Protein AF-A0A3D3Z8J6-F1 (afdb_monomer_lite)

Structure (mmCIF, N/CA/C/O backbone):
data_AF-A0A3D3Z8J6-F1
#
_entry.id   AF-A0A3D3Z8J6-F1
#
loop_
_atom_site.group_PDB
_atom_site.id
_atom_site.type_symbol
_atom_site.label_atom_id
_atom_site.label_alt_id
_atom_site.label_comp_id
_atom_site.label_asym_id
_atom_site.label_entity_id
_atom_site.label_seq_id
_atom_site.pdbx_PDB_ins_code
_atom_site.Cartn_x
_atom_site.Cartn_y
_atom_site.Cartn_z
_atom_site.occupancy
_atom_site.B_iso_or_equiv
_atom_site.auth_seq_id
_atom_site.auth_comp_id
_atom_site.auth_asym_id
_atom_site.auth_atom_id
_atom_site.pdbx_PDB_model_num
ATOM 1 N N . LEU A 1 1 ? -36.539 4.705 20.591 1.00 52.38 1 LEU A N 1
ATOM 2 C CA . LEU A 1 1 ? -35.203 4.606 21.220 1.00 52.38 1 LEU A CA 1
ATOM 3 C C . LEU A 1 1 ? -35.311 3.577 22.333 1.00 52.38 1 LEU A C 1
ATOM 5 O O . LEU A 1 1 ? -36.201 3.724 23.161 1.00 52.38 1 LEU A O 1
ATOM 9 N N . GLY A 1 2 ? -34.530 2.500 22.252 1.00 84.44 2 GLY A N 1
ATOM 10 C CA . GLY A 1 2 ? -34.545 1.380 23.200 1.00 84.44 2 GLY A CA 1
ATOM 11 C C . GLY A 1 2 ? -33.261 1.322 24.026 1.00 84.44 2 GLY A C 1
ATOM 12 O O . GLY A 1 2 ? -32.345 2.107 23.785 1.00 84.44 2 GLY A O 1
ATOM 13 N N . SER A 1 3 ? -33.217 0.397 24.983 1.00 86.75 3 SER A N 1
ATOM 14 C CA . SER A 1 3 ? -31.975 0.018 25.661 1.00 86.75 3 SER A CA 1
ATOM 15 C C . SER A 1 3 ? -31.181 -0.903 24.744 1.00 86.75 3 SER A C 1
ATOM 17 O O . SER A 1 3 ? -31.751 -1.851 24.199 1.00 86.75 3 SER A O 1
ATOM 19 N N . TYR A 1 4 ? -29.896 -0.618 24.572 1.00 87.50 4 TYR A N 1
ATOM 20 C CA . TYR A 1 4 ? -28.971 -1.462 23.827 1.00 87.50 4 TYR A CA 1
ATOM 21 C C . TYR A 1 4 ? -27.783 -1.767 24.725 1.00 87.50 4 TYR A C 1
ATOM 23 O O . TYR A 1 4 ? -27.290 -0.872 25.405 1.00 87.50 4 TYR A O 1
ATOM 31 N N . GLU A 1 5 ? -27.345 -3.017 24.694 1.00 93.50 5 GLU A N 1
ATOM 32 C CA . GLU A 1 5 ? -26.159 -3.500 25.394 1.00 93.50 5 GLU A CA 1
ATOM 33 C C . GLU A 1 5 ? -25.270 -4.195 24.363 1.00 93.50 5 GLU A C 1
ATOM 35 O O . GLU A 1 5 ? -25.762 -4.897 23.466 1.00 93.50 5 GLU A O 1
ATOM 40 N N . GLY A 1 6 ? -23.965 -3.946 24.448 1.00 92.88 6 GLY A N 1
ATOM 41 C CA . GLY A 1 6 ? -22.974 -4.606 23.608 1.00 92.88 6 GLY A CA 1
ATOM 42 C C . GLY A 1 6 ? -22.736 -6.046 24.062 1.00 92.88 6 GLY A C 1
ATOM 43 O O . GLY A 1 6 ? -22.911 -6.386 25.227 1.00 92.88 6 GLY A O 1
ATOM 44 N N . ARG A 1 7 ? -22.276 -6.919 23.154 1.00 97.06 7 ARG A N 1
ATOM 45 C CA . ARG A 1 7 ? -21.672 -8.201 23.581 1.00 97.06 7 ARG A CA 1
ATOM 46 C C . ARG A 1 7 ? -20.362 -7.976 24.341 1.00 97.06 7 ARG A C 1
ATOM 48 O O . ARG A 1 7 ? -20.002 -8.782 25.190 1.00 97.06 7 ARG A O 1
ATOM 55 N N . GLU A 1 8 ? -19.675 -6.892 24.002 1.00 96.81 8 GLU A N 1
ATOM 56 C CA . GLU A 1 8 ? -18.474 -6.383 24.646 1.00 96.81 8 GLU A CA 1
ATOM 57 C C . GLU A 1 8 ? -18.599 -4.859 24.718 1.00 96.81 8 GLU A C 1
ATOM 59 O O . GLU A 1 8 ? -19.076 -4.227 23.770 1.00 96.81 8 GLU A O 1
ATOM 64 N N . GLU A 1 9 ? -18.200 -4.281 25.847 1.00 95.69 9 GLU A N 1
ATOM 65 C CA . GLU A 1 9 ? -18.262 -2.844 26.098 1.00 95.69 9 GLU A CA 1
ATOM 66 C C . GLU A 1 9 ? -16.903 -2.363 26.603 1.00 95.69 9 GLU A C 1
ATOM 68 O O . GLU A 1 9 ? -16.295 -2.975 27.482 1.00 95.69 9 GLU A O 1
ATOM 73 N N . VAL A 1 10 ? -16.419 -1.259 26.035 1.00 95.62 10 VAL A N 1
ATOM 74 C CA . VAL A 1 10 ? -15.122 -0.664 26.373 1.00 95.62 10 VAL A CA 1
ATOM 75 C C . VAL A 1 10 ? -15.354 0.745 26.906 1.00 95.62 10 VAL A C 1
ATOM 77 O O . VAL A 1 10 ? -15.988 1.564 26.240 1.00 95.62 10 VAL A O 1
ATOM 80 N N . ASP A 1 11 ? -14.819 1.046 28.093 1.00 95.56 11 ASP A N 1
ATOM 81 C CA . ASP A 1 11 ? -14.939 2.377 28.690 1.00 95.56 11 ASP A CA 1
ATOM 82 C C . ASP A 1 11 ? -14.070 3.410 27.951 1.00 95.56 11 ASP A C 1
ATOM 84 O O . ASP A 1 11 ? -12.827 3.365 27.933 1.00 95.56 11 ASP A O 1
ATOM 88 N N . MET A 1 12 ? -14.766 4.371 27.349 1.00 96.38 12 MET A N 1
ATOM 89 C CA . MET A 1 12 ? -14.200 5.499 26.616 1.00 96.38 12 MET A CA 1
ATOM 90 C C . MET A 1 12 ? -14.370 6.833 27.357 1.00 96.38 12 MET A C 1
ATOM 92 O O . MET A 1 12 ? -14.156 7.893 26.768 1.00 96.38 12 MET A O 1
ATOM 96 N N . THR A 1 13 ? -14.737 6.818 28.641 1.00 97.56 13 THR A N 1
ATOM 97 C CA . THR A 1 13 ? -14.907 8.034 29.449 1.00 97.56 13 THR A CA 1
ATOM 98 C C . THR A 1 13 ? -13.637 8.886 29.424 1.00 97.56 13 THR A C 1
ATOM 100 O O . THR A 1 13 ? -12.545 8.423 29.750 1.00 97.56 13 THR A O 1
ATOM 103 N N . GLY A 1 14 ? -13.774 10.150 29.012 1.00 97.81 14 GLY A N 1
ATOM 104 C CA . GLY A 1 14 ? -12.654 11.092 28.904 1.00 97.81 14 GLY A CA 1
ATOM 105 C C . GLY A 1 14 ? -11.698 10.844 27.729 1.00 97.81 14 GLY A C 1
ATOM 106 O O . GLY A 1 14 ? -10.667 11.508 27.653 1.00 97.81 14 GLY A O 1
ATOM 107 N N . LYS A 1 15 ? -12.019 9.917 26.815 1.00 97.25 15 LYS A N 1
ATOM 108 C CA . LYS A 1 15 ? -11.233 9.618 25.608 1.00 97.25 15 LYS A CA 1
ATOM 109 C C . LYS A 1 15 ? -11.902 10.175 24.352 1.00 97.25 15 LYS A C 1
ATOM 111 O O . LYS A 1 15 ? -13.074 10.543 24.356 1.00 97.25 15 LYS A O 1
ATOM 116 N N . ILE A 1 16 ? -11.141 10.209 23.260 1.00 97.19 16 ILE A N 1
ATOM 117 C CA . ILE A 1 16 ? -11.639 10.546 21.925 1.00 97.19 16 ILE A CA 1
ATOM 118 C C . ILE A 1 16 ? -11.764 9.252 21.129 1.00 97.19 16 ILE A C 1
ATOM 120 O O . ILE A 1 16 ? -10.808 8.486 21.033 1.00 97.19 16 ILE A O 1
ATOM 124 N N . VAL A 1 17 ? -12.941 9.030 20.550 1.00 96.44 17 VAL A N 1
ATOM 125 C CA . VAL A 1 17 ? -13.169 7.952 19.586 1.00 96.44 17 VAL A CA 1
ATOM 126 C C . VAL A 1 17 ? -13.020 8.544 18.191 1.00 96.44 17 VAL A C 1
ATOM 128 O O . VAL A 1 17 ? -13.701 9.510 17.851 1.00 96.44 17 VAL A O 1
ATOM 131 N N . CYS A 1 18 ? -12.121 7.976 17.395 1.00 97.06 18 CYS A N 1
ATOM 132 C CA . CYS A 1 18 ? -11.913 8.350 16.002 1.00 97.06 18 CYS A CA 1
ATOM 133 C C . CYS A 1 18 ? -11.897 7.094 15.118 1.00 97.06 18 CYS A C 1
ATOM 135 O O . CYS A 1 18 ? -11.633 6.000 15.627 1.00 97.06 18 CYS A O 1
ATOM 137 N N . PRO A 1 19 ? -12.210 7.224 13.817 1.00 98.06 19 PRO A N 1
ATOM 138 C CA . PRO A 1 19 ? -11.925 6.170 12.851 1.00 98.06 19 PRO A CA 1
ATOM 139 C C . PRO A 1 19 ? -10.429 5.849 12.825 1.00 98.06 19 PRO A C 1
ATOM 141 O O . PRO A 1 19 ? -9.608 6.714 13.136 1.00 98.06 19 PRO A O 1
ATOM 144 N N . GLY A 1 20 ? -10.085 4.631 12.408 1.00 98.19 20 GLY A N 1
ATOM 145 C CA . GLY A 1 20 ? -8.698 4.294 12.106 1.00 98.19 20 GLY A CA 1
ATOM 146 C C . GLY A 1 20 ? -8.125 5.220 11.031 1.00 98.19 20 GLY A C 1
ATOM 147 O O . GLY A 1 20 ? -8.842 5.676 10.135 1.00 98.19 20 GLY A O 1
ATOM 148 N N . PHE A 1 21 ? -6.841 5.543 11.153 1.00 98.62 21 PHE A N 1
ATOM 149 C CA . PHE A 1 21 ? -6.158 6.425 10.217 1.00 98.62 21 PHE A CA 1
ATOM 150 C C . PHE A 1 21 ? -5.819 5.689 8.922 1.00 98.62 21 PHE A C 1
ATOM 152 O O . PHE A 1 21 ? -5.519 4.491 8.926 1.00 98.62 21 PHE A O 1
ATOM 159 N N . ILE A 1 22 ? -5.859 6.444 7.825 1.00 98.69 22 ILE A N 1
ATOM 160 C CA . ILE A 1 22 ? -5.519 5.980 6.483 1.00 98.69 22 ILE A CA 1
ATOM 161 C C . ILE A 1 22 ? -4.298 6.766 6.021 1.00 98.69 22 ILE A C 1
ATOM 163 O O . ILE A 1 22 ? -4.364 7.995 5.937 1.00 98.69 22 ILE A O 1
ATOM 167 N N . ASP A 1 23 ? -3.210 6.064 5.720 1.00 98.38 23 ASP A N 1
ATOM 168 C CA . ASP A 1 23 ? -2.081 6.647 5.001 1.00 98.38 23 ASP A CA 1
ATOM 169 C C . ASP A 1 23 ? -2.325 6.519 3.494 1.00 98.38 23 ASP A C 1
ATOM 171 O O . ASP A 1 23 ? -2.438 5.414 2.962 1.00 98.38 23 ASP A O 1
ATOM 175 N N . ALA A 1 24 ? -2.486 7.657 2.820 1.00 97.94 24 A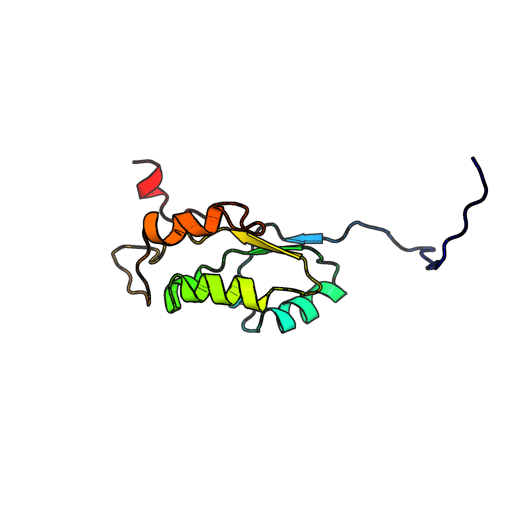LA A N 1
ATOM 176 C CA . ALA A 1 24 ? -2.910 7.697 1.425 1.00 97.94 24 ALA A CA 1
ATOM 177 C C . ALA A 1 24 ? -1.775 7.441 0.424 1.00 97.94 24 ALA A C 1
ATOM 179 O O . ALA A 1 24 ? -2.064 7.208 -0.749 1.00 97.94 24 ALA A O 1
ATOM 180 N N . HIS A 1 25 ? -0.517 7.521 0.860 1.00 98.50 25 HIS A N 1
ATOM 181 C CA . HIS A 1 25 ? 0.638 7.282 0.005 1.00 98.50 25 HIS A CA 1
ATOM 182 C C . HIS A 1 25 ? 1.885 7.013 0.851 1.00 98.50 25 HIS A C 1
ATOM 184 O O . HIS A 1 25 ? 2.356 7.894 1.571 1.00 98.50 25 HIS A O 1
ATOM 190 N N . ILE A 1 26 ? 2.443 5.812 0.722 1.00 98.31 26 ILE A N 1
ATOM 191 C CA . ILE A 1 26 ? 3.662 5.403 1.421 1.00 98.31 26 ILE A CA 1
ATOM 192 C C . ILE A 1 26 ? 4.452 4.373 0.605 1.00 98.31 26 ILE A C 1
ATOM 194 O O . ILE A 1 26 ? 3.900 3.681 -0.248 1.00 98.31 26 ILE A O 1
ATOM 198 N N . HIS A 1 27 ? 5.732 4.220 0.933 1.00 98.56 27 HIS A N 1
ATOM 199 C CA . HIS A 1 27 ? 6.565 3.094 0.513 1.00 98.56 27 HIS A CA 1
ATOM 200 C C . HIS A 1 27 ? 6.908 2.278 1.758 1.00 98.56 27 HIS A C 1
ATOM 202 O O . HIS A 1 27 ? 7.630 2.756 2.642 1.00 98.56 27 HIS A O 1
ATOM 208 N N . LEU A 1 28 ? 6.376 1.059 1.873 1.00 98.19 28 LEU A N 1
ATOM 209 C CA . LEU A 1 28 ? 6.665 0.181 3.014 1.00 98.19 28 LEU A CA 1
ATOM 210 C C . LEU A 1 28 ? 8.172 -0.088 3.133 1.00 98.19 28 LEU A C 1
ATOM 212 O O . LEU A 1 28 ? 8.708 -0.154 4.239 1.00 98.19 28 LEU A O 1
ATOM 216 N N . GLU A 1 29 ? 8.874 -0.178 2.009 1.00 98.44 29 GLU A N 1
ATOM 217 C CA . GLU A 1 29 ? 10.305 -0.462 1.907 1.00 98.44 29 GLU A CA 1
ATOM 218 C C . GLU A 1 29 ? 11.174 0.593 2.605 1.00 98.44 29 GLU A C 1
ATOM 220 O O . GLU A 1 29 ? 12.196 0.252 3.203 1.00 98.44 29 GLU A O 1
ATOM 225 N N . SER A 1 30 ? 10.730 1.856 2.630 1.00 97.94 30 SER A N 1
ATOM 226 C CA . SER A 1 30 ? 11.424 2.953 3.322 1.00 97.94 30 SER A CA 1
ATOM 227 C C . SER A 1 30 ? 11.520 2.747 4.839 1.00 97.94 30 SER A C 1
ATOM 229 O O . SER A 1 30 ? 12.365 3.352 5.500 1.00 97.94 30 SER A O 1
ATOM 231 N N . SER A 1 31 ? 10.688 1.871 5.412 1.00 97.19 31 SER A N 1
ATOM 232 C CA . SER A 1 31 ? 10.759 1.504 6.831 1.00 97.19 31 SER A CA 1
ATOM 233 C C . SER A 1 31 ? 11.910 0.546 7.166 1.00 97.19 31 SER A C 1
ATOM 235 O O . SER A 1 31 ? 12.204 0.342 8.345 1.00 97.19 31 SER A O 1
ATOM 237 N N . LEU A 1 32 ? 12.573 -0.028 6.153 1.00 97.81 32 LEU A N 1
ATOM 238 C CA . LEU A 1 32 ? 13.666 -1.002 6.283 1.00 97.81 32 LEU A CA 1
ATOM 239 C C . LEU A 1 32 ? 13.292 -2.262 7.084 1.00 97.81 32 LEU A C 1
ATOM 241 O O . LEU A 1 32 ? 14.161 -2.950 7.626 1.00 97.81 32 LEU A O 1
ATOM 245 N N . VAL A 1 33 ? 11.999 -2.577 7.162 1.00 98.06 33 VAL A N 1
ATOM 246 C CA . VAL A 1 33 ? 11.471 -3.781 7.808 1.00 98.06 33 VAL A CA 1
ATOM 247 C C . VAL A 1 33 ? 10.487 -4.501 6.884 1.00 98.06 33 VAL A C 1
ATOM 249 O O . VAL A 1 33 ? 10.081 -3.977 5.850 1.00 98.06 33 VAL A O 1
ATOM 252 N N . SER A 1 34 ? 10.112 -5.732 7.235 1.00 98.19 34 SER A N 1
ATOM 253 C CA . SER A 1 34 ? 9.101 -6.477 6.477 1.00 98.19 34 SER A CA 1
ATOM 254 C C . SER A 1 34 ? 7.699 -5.869 6.658 1.00 98.19 34 SER A C 1
ATOM 256 O O . SER A 1 34 ? 7.446 -5.220 7.678 1.00 98.19 34 SER A O 1
ATOM 258 N N . PRO A 1 35 ? 6.742 -6.145 5.748 1.00 98.25 35 PRO A N 1
ATOM 259 C CA . PRO A 1 35 ? 5.359 -5.684 5.898 1.00 98.25 35 PRO A CA 1
ATOM 260 C C . PRO A 1 35 ? 4.709 -6.066 7.237 1.00 98.25 35 PRO A C 1
ATOM 262 O O . PRO A 1 35 ? 3.984 -5.270 7.830 1.00 98.25 35 PRO A O 1
ATOM 265 N N . ALA A 1 36 ? 5.017 -7.255 7.768 1.00 98.31 36 ALA A N 1
ATOM 266 C CA . ALA A 1 36 ? 4.518 -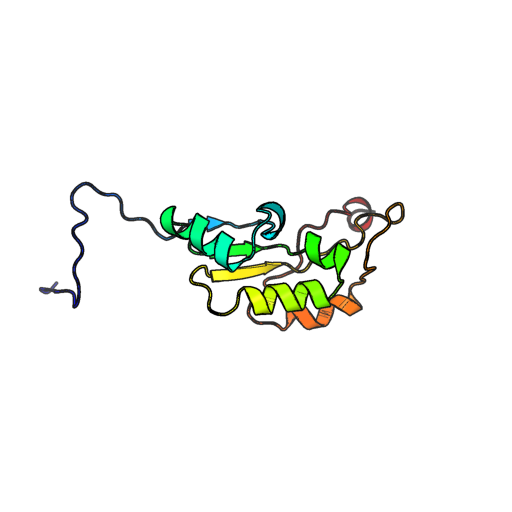7.695 9.070 1.00 98.31 36 ALA A CA 1
ATOM 267 C C . ALA A 1 36 ? 5.061 -6.842 10.233 1.00 98.31 36 ALA A C 1
ATOM 269 O O . ALA A 1 36 ? 4.315 -6.490 11.149 1.00 98.31 36 ALA A O 1
ATOM 270 N N . GLU A 1 37 ? 6.344 -6.474 10.192 1.00 98.56 37 GLU A N 1
ATOM 271 C CA . GLU A 1 37 ? 6.951 -5.605 11.205 1.00 98.56 37 GLU A CA 1
ATOM 272 C C . GLU A 1 37 ? 6.482 -4.154 11.071 1.00 98.56 37 GLU A C 1
ATOM 274 O O . GLU A 1 37 ? 6.242 -3.499 12.087 1.00 98.56 37 GLU A O 1
ATOM 279 N N . PHE A 1 38 ? 6.261 -3.678 9.844 1.00 98.56 38 PHE A N 1
ATOM 280 C CA . PHE A 1 38 ? 5.609 -2.395 9.595 1.00 98.56 38 PHE A CA 1
ATOM 281 C C . PHE A 1 38 ? 4.206 -2.364 10.223 1.00 98.56 38 PHE A C 1
ATOM 283 O O . PHE A 1 38 ? 3.908 -1.478 11.024 1.00 98.56 38 PHE A O 1
ATOM 290 N N . ALA A 1 39 ? 3.371 -3.375 9.956 1.00 98.25 39 ALA A N 1
ATOM 291 C CA . ALA A 1 39 ? 2.028 -3.486 10.530 1.00 98.25 39 ALA A CA 1
ATOM 292 C C . ALA A 1 39 ? 2.055 -3.498 12.068 1.00 98.25 39 ALA A C 1
ATOM 294 O O . ALA A 1 39 ? 1.278 -2.794 12.718 1.00 98.25 39 ALA A O 1
ATOM 295 N N . ARG A 1 40 ? 2.995 -4.246 12.663 1.00 98.19 40 ARG A N 1
ATOM 296 C CA . ARG A 1 40 ? 3.203 -4.282 14.118 1.00 98.19 40 ARG A CA 1
ATOM 297 C C . ARG A 1 40 ? 3.574 -2.912 14.687 1.00 98.19 40 ARG A C 1
ATOM 299 O O . ARG A 1 40 ? 3.175 -2.603 15.809 1.00 98.19 40 ARG A O 1
ATOM 306 N N . ALA A 1 41 ? 4.333 -2.114 13.941 1.00 98.25 41 ALA A N 1
ATOM 307 C CA . ALA A 1 41 ? 4.761 -0.791 14.369 1.00 98.25 41 ALA A CA 1
ATOM 308 C C . ALA A 1 41 ? 3.629 0.244 14.297 1.00 98.25 41 ALA A C 1
ATOM 310 O O . ALA A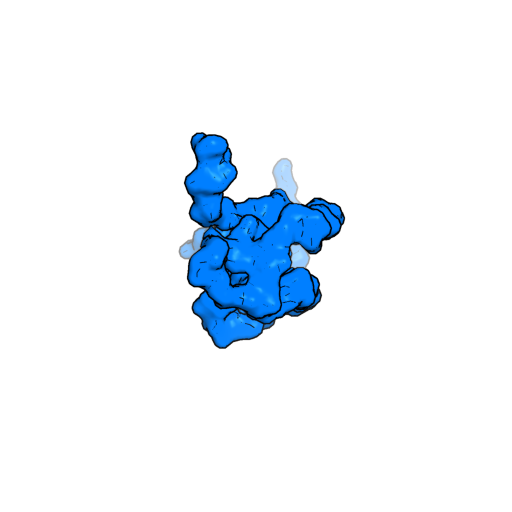 1 41 ? 3.499 1.040 15.221 1.00 98.25 41 ALA A O 1
ATOM 311 N N . VAL A 1 42 ? 2.801 0.238 13.246 1.00 98.19 42 VAL A N 1
ATOM 312 C CA . VAL A 1 42 ? 1.834 1.328 12.997 1.00 98.19 42 VAL A CA 1
ATOM 313 C C . VAL A 1 42 ? 0.470 1.134 13.662 1.00 98.19 42 VAL A C 1
ATOM 315 O O . VAL A 1 42 ? -0.150 2.118 14.067 1.00 98.19 42 VAL A O 1
ATOM 318 N N . ILE A 1 43 ? 0.009 -0.108 13.853 1.00 97.94 43 ILE A N 1
ATOM 319 C CA . ILE A 1 43 ? -1.304 -0.387 14.468 1.00 97.94 43 ILE A CA 1
ATOM 320 C C . ILE A 1 43 ? -1.471 0.225 15.862 1.00 97.94 43 ILE A C 1
ATOM 322 O O . ILE A 1 43 ? -2.523 0.816 16.116 1.00 97.94 43 ILE A O 1
ATOM 326 N N . PRO A 1 44 ? -0.479 0.152 16.774 1.00 97.94 44 PRO A N 1
ATOM 327 C CA . PRO A 1 44 ? -0.586 0.788 18.087 1.00 97.94 44 PRO A CA 1
ATOM 328 C C . PRO A 1 44 ? -0.804 2.307 18.028 1.00 97.94 44 PRO A C 1
ATOM 330 O O . PRO A 1 44 ? -1.242 2.900 19.013 1.00 97.94 44 PRO A O 1
ATOM 333 N N . HIS A 1 45 ? -0.507 2.933 16.887 1.00 97.81 45 HIS A N 1
ATOM 334 C CA . HIS A 1 45 ? -0.673 4.364 16.647 1.00 97.81 45 HIS A CA 1
ATOM 335 C C . HIS A 1 45 ? -1.957 4.714 15.881 1.00 97.81 45 HIS A C 1
ATOM 337 O O . HIS A 1 45 ? -2.203 5.889 15.618 1.00 97.81 45 HIS A O 1
ATOM 343 N N . GLY A 1 46 ? -2.804 3.724 15.579 1.00 97.81 46 GLY A N 1
ATOM 344 C CA . GLY A 1 46 ? -4.139 3.929 15.020 1.00 97.81 46 GLY A CA 1
ATOM 345 C C . GLY A 1 46 ? -4.226 3.882 13.496 1.00 97.81 46 GLY A C 1
ATOM 346 O O . GLY A 1 46 ? -5.331 4.008 12.976 1.00 97.81 46 GLY A O 1
ATOM 347 N N . THR A 1 47 ? -3.121 3.672 12.775 1.00 98.50 47 THR A N 1
ATOM 348 C CA . THR A 1 47 ? -3.159 3.441 11.321 1.00 98.50 47 THR A CA 1
ATOM 349 C C . THR A 1 47 ? -3.727 2.058 11.040 1.00 98.50 47 THR A C 1
ATOM 351 O O . THR A 1 47 ? -3.141 1.047 11.426 1.00 98.50 47 THR A O 1
ATOM 354 N N . THR A 1 48 ? -4.877 2.020 10.373 1.00 98.50 48 THR A N 1
ATOM 355 C CA . THR A 1 48 ? -5.576 0.777 10.020 1.00 98.50 48 THR A CA 1
ATOM 356 C C . THR A 1 48 ? -5.517 0.471 8.534 1.00 98.50 48 THR A C 1
ATOM 358 O O . THR A 1 48 ? -5.721 -0.681 8.168 1.00 98.50 48 THR A O 1
ATOM 361 N N . THR A 1 49 ? -5.235 1.471 7.695 1.00 98.75 49 THR A N 1
ATOM 362 C CA . THR A 1 49 ? -5.161 1.310 6.240 1.00 98.75 49 THR A CA 1
ATOM 363 C C . THR A 1 49 ? -3.968 2.073 5.681 1.00 98.75 49 THR A C 1
ATOM 365 O O . THR A 1 49 ? -3.683 3.188 6.122 1.00 98.75 49 THR A O 1
ATOM 368 N N . VAL A 1 50 ? -3.296 1.492 4.691 1.00 98.69 50 VAL A N 1
ATOM 369 C CA . VAL A 1 50 ? -2.233 2.147 3.922 1.00 98.69 50 VAL A CA 1
ATOM 370 C C . VAL A 1 50 ? -2.421 1.893 2.431 1.00 98.69 50 VAL A C 1
ATOM 372 O O . VAL A 1 50 ? -2.849 0.812 2.022 1.00 98.69 50 VAL A O 1
ATOM 375 N N . ILE A 1 51 ? -2.089 2.892 1.621 1.00 98.75 51 ILE A N 1
ATOM 376 C CA . ILE A 1 51 ? -2.051 2.804 0.162 1.00 98.75 51 ILE A CA 1
ATOM 377 C C . ILE A 1 51 ? -0.584 2.922 -0.246 1.00 98.75 51 ILE A C 1
ATOM 379 O O . ILE A 1 51 ? 0.015 3.993 -0.147 1.00 98.75 51 ILE A O 1
ATOM 383 N N . THR A 1 52 ? 0.010 1.792 -0.624 1.00 98.62 52 THR A N 1
ATOM 384 C CA . THR A 1 52 ? 1.450 1.677 -0.850 1.00 98.62 52 THR A CA 1
ATOM 385 C C . THR A 1 52 ? 1.805 1.668 -2.328 1.00 98.62 52 THR A C 1
ATOM 387 O O . THR A 1 52 ? 1.122 1.046 -3.142 1.00 98.62 52 THR A O 1
ATOM 390 N N . ASP A 1 53 ? 2.920 2.312 -2.652 1.00 98.56 53 ASP A N 1
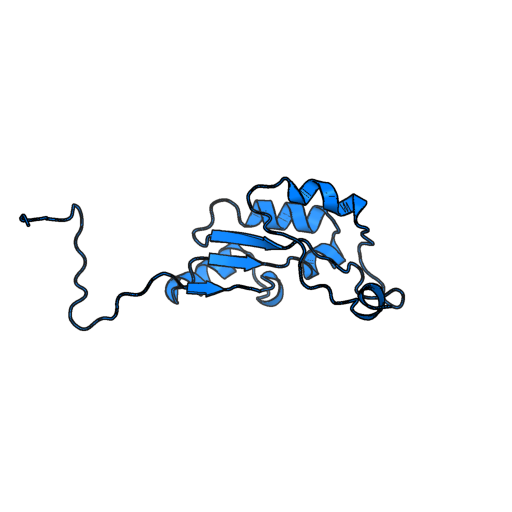ATOM 391 C CA . ASP A 1 53 ? 3.612 2.193 -3.932 1.00 98.56 53 ASP A CA 1
ATOM 392 C C . ASP A 1 53 ? 4.884 1.348 -3.734 1.00 98.56 53 ASP A C 1
ATOM 394 O O . ASP A 1 53 ? 5.833 1.841 -3.119 1.00 98.56 53 ASP A O 1
ATOM 398 N N . PRO A 1 54 ? 4.927 0.087 -4.208 1.00 98.19 54 PRO A N 1
ATOM 399 C CA . PRO A 1 54 ? 6.072 -0.800 -4.030 1.00 98.19 54 PRO A CA 1
ATOM 400 C C . PRO A 1 54 ? 7.189 -0.532 -5.062 1.00 98.19 54 PRO A C 1
ATOM 402 O O . PRO A 1 54 ? 7.783 -1.472 -5.608 1.00 98.19 54 PRO A O 1
ATOM 405 N N . HIS A 1 55 ? 7.442 0.731 -5.429 1.00 98.06 55 HIS A N 1
ATOM 406 C CA . HIS A 1 55 ? 8.382 1.050 -6.507 1.00 98.06 55 HIS A CA 1
ATOM 407 C C . HIS A 1 55 ? 9.831 0.677 -6.181 1.00 98.06 55 HIS A C 1
ATOM 409 O O . HIS A 1 55 ? 10.618 0.465 -7.106 1.00 98.06 55 HIS A O 1
ATOM 415 N N . GLU A 1 56 ? 10.193 0.540 -4.903 1.00 97.56 56 GLU A N 1
ATOM 416 C CA . GLU A 1 56 ? 11.578 0.285 -4.502 1.00 97.56 56 GLU A CA 1
ATOM 417 C C . GLU A 1 56 ? 11.937 -1.165 -4.813 1.00 97.56 56 GLU A C 1
ATOM 419 O O . GLU A 1 56 ? 12.885 -1.451 -5.548 1.00 97.56 56 GLU A O 1
ATOM 424 N N . ILE A 1 57 ? 11.116 -2.105 -4.336 1.00 98.00 57 ILE A N 1
ATOM 425 C CA . ILE A 1 57 ? 11.314 -3.524 -4.638 1.00 98.00 57 ILE A CA 1
ATOM 426 C C . ILE A 1 57 ? 11.067 -3.832 -6.115 1.00 98.00 57 ILE A C 1
ATOM 428 O O . ILE A 1 57 ? 11.717 -4.716 -6.670 1.00 98.00 57 ILE A O 1
ATOM 432 N N . THR A 1 58 ? 10.187 -3.081 -6.779 1.00 98.06 58 THR A N 1
ATOM 433 C CA . THR A 1 58 ? 9.916 -3.255 -8.212 1.00 98.06 58 THR A CA 1
ATOM 434 C C . THR A 1 58 ? 11.101 -2.812 -9.066 1.00 98.06 58 THR A C 1
ATOM 436 O O . THR A 1 58 ? 11.422 -3.480 -10.045 1.00 98.06 58 THR A O 1
ATOM 439 N N . ASN A 1 59 ? 11.830 -1.761 -8.678 1.00 97.88 59 ASN A N 1
ATOM 440 C CA . ASN A 1 59 ? 13.108 -1.435 -9.319 1.00 97.88 59 ASN A CA 1
ATOM 441 C C . ASN A 1 59 ? 14.147 -2.555 -9.139 1.00 97.88 59 ASN A C 1
ATOM 443 O O . ASN A 1 59 ? 14.945 -2.815 -10.032 1.00 97.88 59 ASN A O 1
ATOM 447 N N . VAL A 1 60 ? 14.135 -3.278 -8.019 1.00 97.75 60 VAL A N 1
ATOM 448 C CA . VAL A 1 60 ? 15.100 -4.366 -7.784 1.00 97.75 60 VAL A CA 1
ATOM 449 C C . VAL A 1 60 ? 14.707 -5.669 -8.491 1.00 97.75 60 VAL A C 1
ATOM 451 O O . VAL A 1 60 ? 15.576 -6.353 -9.029 1.00 97.75 60 VAL A O 1
ATOM 454 N N . MET A 1 61 ? 13.424 -6.038 -8.466 1.00 97.75 61 MET A N 1
ATOM 455 C CA . MET A 1 61 ? 12.938 -7.382 -8.817 1.00 97.75 61 MET A CA 1
ATOM 456 C C . MET A 1 61 ? 11.903 -7.406 -9.951 1.00 97.75 61 MET A C 1
ATOM 458 O O . MET A 1 61 ? 11.452 -8.480 -10.340 1.00 97.75 61 MET A O 1
ATOM 462 N N . GLY A 1 62 ? 11.502 -6.256 -10.489 1.00 97.88 62 GLY A N 1
ATOM 463 C CA . GLY A 1 62 ? 10.432 -6.175 -11.481 1.00 97.88 62 GLY A CA 1
ATOM 464 C C . GLY A 1 62 ? 9.084 -6.613 -10.910 1.00 97.88 62 GLY A C 1
ATOM 465 O O . GLY A 1 62 ? 8.784 -6.383 -9.737 1.00 97.88 62 GLY A O 1
ATOM 466 N N . THR A 1 63 ? 8.269 -7.264 -11.740 1.00 98.12 63 THR A N 1
ATOM 467 C CA . THR A 1 63 ? 6.916 -7.718 -11.373 1.00 98.12 63 THR A CA 1
ATOM 468 C C . THR A 1 63 ? 6.911 -8.725 -10.223 1.00 98.12 63 THR A C 1
ATOM 470 O O . THR A 1 63 ? 5.984 -8.707 -9.418 1.00 98.12 63 THR A O 1
ATOM 473 N N . ASP A 1 64 ? 7.979 -9.514 -10.062 1.00 98.38 64 ASP A N 1
ATOM 474 C CA . ASP A 1 64 ? 8.140 -10.426 -8.921 1.00 98.38 64 ASP A CA 1
ATOM 475 C C . ASP A 1 64 ? 8.159 -9.662 -7.583 1.00 98.38 64 ASP A C 1
ATOM 477 O O . ASP A 1 64 ? 7.715 -10.177 -6.555 1.00 98.38 64 ASP A O 1
ATOM 481 N N . GLY A 1 65 ? 8.650 -8.417 -7.583 1.00 98.25 65 GLY A N 1
ATOM 482 C CA . GLY A 1 65 ? 8.616 -7.530 -6.419 1.00 98.25 65 GLY A CA 1
ATOM 483 C C . GLY A 1 65 ? 7.196 -7.088 -6.057 1.00 98.25 65 GLY A C 1
ATOM 484 O O . GLY A 1 65 ? 6.841 -7.055 -4.876 1.00 98.25 65 GLY A O 1
ATOM 485 N N . ILE A 1 66 ? 6.363 -6.815 -7.067 1.00 98.44 66 ILE A N 1
ATOM 486 C CA . ILE A 1 66 ? 4.943 -6.475 -6.890 1.00 98.44 66 ILE A CA 1
ATOM 487 C C . ILE A 1 66 ? 4.191 -7.682 -6.315 1.00 98.44 66 ILE A C 1
ATOM 489 O O . ILE A 1 66 ? 3.518 -7.558 -5.288 1.00 98.44 66 ILE A O 1
ATOM 493 N N . ASP A 1 67 ? 4.363 -8.862 -6.917 1.00 98.44 67 ASP A N 1
ATOM 494 C CA . ASP A 1 67 ? 3.753 -10.114 -6.453 1.00 98.44 67 ASP A CA 1
ATOM 495 C C . ASP A 1 67 ? 4.166 -10.461 -5.020 1.00 98.44 67 ASP A C 1
ATOM 497 O O . ASP A 1 67 ? 3.332 -10.847 -4.192 1.00 98.44 67 ASP A O 1
ATOM 501 N N . TYR A 1 68 ? 5.449 -10.277 -4.693 1.00 98.50 68 TYR A N 1
ATOM 502 C CA . TYR A 1 68 ? 5.941 -10.455 -3.334 1.00 98.50 68 TYR A CA 1
ATOM 503 C C . TYR A 1 68 ? 5.213 -9.536 -2.351 1.00 98.50 68 TYR A C 1
ATOM 505 O O . TYR A 1 68 ? 4.768 -10.013 -1.309 1.00 98.50 68 TYR A O 1
ATOM 513 N N . MET A 1 69 ? 5.063 -8.244 -2.657 1.00 98.44 69 MET A N 1
ATOM 514 C CA . MET A 1 69 ? 4.423 -7.297 -1.740 1.00 98.44 69 MET A CA 1
ATOM 515 C C . MET A 1 69 ? 2.929 -7.570 -1.565 1.00 98.44 69 MET A C 1
ATOM 517 O O . MET A 1 69 ? 2.426 -7.505 -0.438 1.00 98.44 69 MET A O 1
ATOM 521 N N . LEU A 1 70 ? 2.228 -7.946 -2.637 1.00 98.56 70 LEU A N 1
ATOM 522 C CA . LEU A 1 70 ? 0.846 -8.421 -2.555 1.00 98.56 70 LEU A CA 1
ATOM 523 C C . LEU A 1 70 ? 0.760 -9.623 -1.605 1.00 98.56 70 LEU A C 1
ATOM 525 O O . LEU A 1 70 ? -0.001 -9.594 -0.637 1.00 98.56 70 LEU A O 1
ATOM 529 N N . CYS A 1 71 ? 1.594 -10.642 -1.803 1.00 98.38 71 CYS A N 1
ATOM 530 C CA . CYS A 1 71 ? 1.603 -11.843 -0.969 1.00 98.38 71 CYS A CA 1
ATOM 531 C C . CYS A 1 71 ? 1.988 -11.553 0.495 1.00 98.38 71 CYS A C 1
ATOM 533 O O . CYS A 1 71 ? 1.311 -11.994 1.421 1.00 98.38 71 CYS A O 1
ATOM 535 N N . ALA A 1 72 ? 3.039 -10.765 0.723 1.00 98.38 72 ALA A N 1
ATOM 536 C CA . ALA A 1 72 ? 3.586 -10.476 2.048 1.00 98.38 72 ALA A CA 1
ATOM 537 C C . ALA A 1 72 ? 2.664 -9.610 2.923 1.00 98.38 72 ALA A C 1
ATOM 539 O O . ALA A 1 72 ? 2.847 -9.556 4.140 1.00 98.38 72 ALA A O 1
ATOM 540 N N . THR A 1 73 ? 1.690 -8.930 2.314 1.00 98.38 73 THR A N 1
ATOM 541 C CA . THR A 1 73 ? 0.692 -8.101 3.007 1.00 98.38 73 THR A CA 1
ATOM 542 C C . THR A 1 73 ? -0.652 -8.805 3.204 1.00 98.38 73 THR A C 1
ATOM 544 O O . THR A 1 73 ? -1.522 -8.285 3.902 1.00 98.38 73 THR A O 1
ATOM 547 N N . GLU A 1 74 ? -0.840 -9.992 2.623 1.00 97.81 74 GLU A N 1
ATOM 548 C CA . GLU A 1 74 ? -2.073 -10.770 2.753 1.00 97.81 74 GLU A CA 1
ATOM 549 C C . GLU A 1 74 ? -2.310 -11.188 4.216 1.00 97.81 74 GLU A C 1
ATOM 551 O O . GLU A 1 74 ? -1.417 -11.690 4.900 1.00 97.81 74 GLU A O 1
ATOM 556 N N . GLY A 1 75 ? -3.532 -10.982 4.714 1.00 97.31 75 GLY A N 1
ATOM 557 C CA . GLY A 1 75 ? -3.920 -11.364 6.077 1.00 97.31 75 GLY A CA 1
ATOM 558 C C . GLY A 1 75 ? -3.296 -10.529 7.202 1.00 97.31 75 GLY A C 1
ATOM 559 O O . GLY A 1 75 ? -3.496 -10.858 8.375 1.00 97.31 75 GLY A O 1
ATOM 560 N N . LEU A 1 76 ? -2.561 -9.457 6.885 1.00 98.19 76 LEU A N 1
ATOM 561 C CA . LEU A 1 76 ? -2.072 -8.532 7.901 1.00 98.19 76 LEU A CA 1
ATOM 562 C C . LEU A 1 76 ? -3.223 -7.711 8.508 1.00 98.19 76 LEU A C 1
ATOM 564 O O . LEU A 1 76 ? -4.214 -7.423 7.840 1.00 98.19 76 LEU A O 1
ATOM 568 N N . PRO A 1 77 ? -3.097 -7.298 9.781 1.00 97.56 77 PRO A N 1
ATOM 569 C CA . PRO A 1 77 ? -4.121 -6.498 10.453 1.00 97.56 77 PRO A CA 1
ATOM 570 C C . PRO A 1 77 ? -4.203 -5.036 9.971 1.00 97.56 77 PRO A C 1
ATOM 572 O O . PRO A 1 77 ? -5.147 -4.340 10.339 1.00 97.56 77 PRO A O 1
ATOM 575 N N . VAL A 1 78 ? -3.236 -4.570 9.171 1.00 98.19 78 VAL A N 1
ATOM 576 C CA . VAL A 1 78 ? -3.330 -3.306 8.423 1.00 98.19 78 VAL A CA 1
ATOM 577 C C . VAL A 1 78 ? -3.870 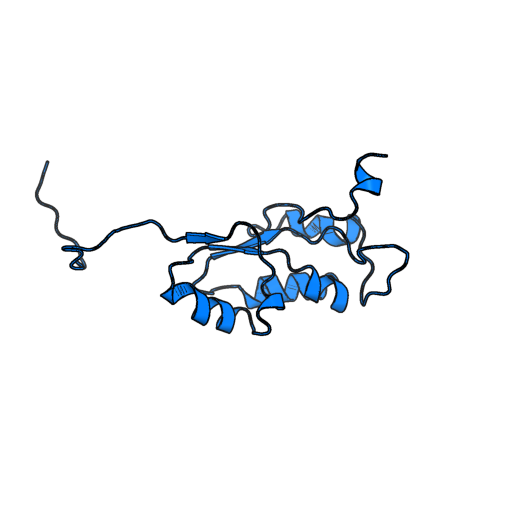-3.619 7.033 1.00 98.19 78 VAL A C 1
ATOM 579 O O . VAL A 1 78 ? -3.259 -4.390 6.292 1.00 98.19 78 VAL A O 1
ATOM 582 N N . ASP A 1 79 ? -4.981 -2.989 6.666 1.00 98.38 79 ASP A N 1
ATOM 583 C CA . ASP A 1 79 ? -5.531 -3.060 5.317 1.00 98.38 79 ASP A CA 1
ATOM 584 C C . ASP A 1 79 ? -4.566 -2.389 4.329 1.00 98.38 79 ASP A C 1
ATOM 586 O O . ASP A 1 79 ? -4.341 -1.180 4.381 1.00 98.38 79 ASP A O 1
ATOM 590 N N . THR A 1 80 ? -3.940 -3.189 3.468 1.00 98.62 80 THR A N 1
ATOM 591 C CA . THR A 1 80 ? -2.898 -2.720 2.549 1.00 98.62 80 THR A CA 1
ATOM 592 C C . THR A 1 80 ? -3.409 -2.758 1.118 1.00 98.62 80 THR A C 1
ATOM 594 O O . THR A 1 80 ? -3.653 -3.834 0.562 1.00 98.62 80 THR A O 1
ATOM 597 N N . GLN A 1 81 ? -3.546 -1.570 0.536 1.00 98.69 81 GLN A N 1
ATOM 598 C CA . GLN A 1 81 ? -3.954 -1.329 -0.844 1.00 98.69 81 GLN A CA 1
ATOM 599 C C . GLN A 1 81 ? -2.754 -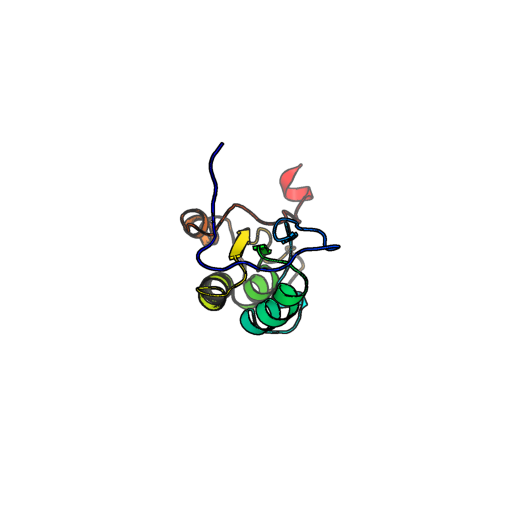0.851 -1.667 1.00 98.69 81 GLN A C 1
ATOM 601 O O . GLN A 1 81 ? -1.803 -0.306 -1.112 1.00 98.69 81 GLN A O 1
ATOM 606 N N . PHE A 1 82 ? -2.790 -1.043 -2.981 1.00 98.81 82 PHE A N 1
ATOM 607 C CA . PHE A 1 82 ? -1.636 -0.860 -3.858 1.00 98.81 82 PHE A CA 1
ATOM 608 C C . PHE A 1 82 ? -1.895 0.153 -4.964 1.00 98.81 82 PHE A C 1
ATOM 610 O O . PHE A 1 82 ? -2.944 0.137 -5.613 1.00 98.81 82 PHE A O 1
ATOM 617 N N . MET A 1 83 ? -0.886 0.977 -5.223 1.00 98.62 83 MET A N 1
ATOM 618 C CA . MET A 1 83 ? -0.732 1.718 -6.467 1.00 98.62 83 MET A CA 1
ATOM 619 C C . MET A 1 83 ? 0.429 1.087 -7.241 1.00 98.62 83 MET A C 1
ATOM 621 O O . MET A 1 83 ? 1.482 0.826 -6.668 1.00 98.62 83 MET A O 1
ATOM 625 N N . ILE A 1 84 ? 0.243 0.803 -8.526 1.00 98.06 84 ILE A N 1
ATOM 626 C CA . ILE A 1 84 ? 1.236 0.097 -9.342 1.00 98.06 84 ILE A CA 1
ATOM 627 C C . ILE A 1 84 ? 2.362 1.043 -9.775 1.00 98.06 84 ILE A C 1
ATOM 629 O O . ILE A 1 84 ? 2.049 2.089 -10.350 1.00 98.06 84 ILE A O 1
ATOM 633 N N . PRO A 1 85 ? 3.646 0.693 -9.567 1.00 97.62 85 PRO A N 1
ATOM 634 C CA . PRO A 1 85 ? 4.777 1.557 -9.905 1.00 97.62 85 PRO A CA 1
ATOM 635 C C . PRO A 1 85 ? 4.758 2.019 -11.365 1.00 97.62 85 PRO A C 1
ATOM 637 O O . PRO A 1 85 ? 4.608 1.214 -12.282 1.00 97.62 85 PRO A O 1
ATOM 640 N N . SER A 1 86 ? 4.937 3.320 -11.592 1.00 96.00 86 SER A N 1
ATOM 641 C CA . SER A 1 86 ? 4.794 3.930 -12.923 1.00 96.00 86 SER A CA 1
ATOM 642 C C . SER A 1 86 ? 6.107 4.178 -13.664 1.00 96.00 86 SER A C 1
ATOM 644 O O . SER A 1 86 ? 6.090 4.463 -14.862 1.00 96.00 86 SER A O 1
ATOM 646 N N . CYS A 1 87 ? 7.241 4.177 -12.960 1.00 95.62 87 CYS A N 1
ATOM 647 C CA . CYS A 1 87 ? 8.533 4.600 -13.502 1.00 95.62 87 CYS A CA 1
ATOM 648 C C . CYS A 1 87 ? 9.651 3.661 -13.031 1.00 95.62 87 CYS A C 1
ATOM 650 O O . CYS A 1 87 ? 10.286 3.907 -12.007 1.00 95.62 87 CYS A O 1
ATOM 652 N N . VAL A 1 88 ? 9.881 2.581 -13.782 1.00 96.12 88 VAL A N 1
ATOM 653 C CA . VAL A 1 88 ? 10.912 1.574 -13.489 1.00 96.12 88 VAL A CA 1
ATOM 654 C C . VAL A 1 88 ? 11.745 1.311 -14.752 1.00 96.12 88 VAL A C 1
ATOM 656 O O . VAL A 1 88 ? 11.259 0.619 -15.649 1.00 96.12 88 VAL A O 1
ATOM 659 N N . PRO A 1 89 ? 12.980 1.840 -14.857 1.00 95.31 89 PRO A N 1
ATOM 660 C CA . PRO A 1 89 ? 13.612 2.827 -13.972 1.00 95.31 89 PRO A CA 1
ATOM 661 C C . PRO A 1 89 ? 12.941 4.208 -14.033 1.00 95.31 89 PRO A C 1
ATOM 663 O O . PRO A 1 89 ? 12.173 4.519 -14.946 1.00 95.31 89 PRO A O 1
ATOM 666 N N . ALA A 1 90 ? 13.297 5.085 -13.090 1.00 91.44 90 ALA A N 1
ATOM 667 C CA . ALA A 1 90 ? 12.806 6.464 -13.051 1.00 91.44 90 ALA A CA 1
ATOM 668 C C . ALA A 1 90 ? 13.239 7.309 -14.270 1.00 91.44 90 ALA A C 1
ATOM 670 O O . ALA A 1 90 ? 12.578 8.288 -14.623 1.00 91.44 90 ALA A O 1
ATOM 671 N N . SER A 1 91 ? 14.356 6.955 -14.914 1.00 90.06 91 SER A N 1
ATOM 672 C CA . SER A 1 91 ? 14.940 7.686 -16.042 1.00 90.06 91 SER A CA 1
ATOM 673 C C . SER A 1 91 ? 15.741 6.758 -16.954 1.00 90.06 91 SER A C 1
ATOM 675 O O . SER A 1 91 ? 16.353 5.803 -16.492 1.00 90.06 91 SER A O 1
ATOM 677 N N . ALA A 1 92 ? 15.830 7.100 -18.244 1.00 87.94 92 ALA A N 1
ATOM 678 C CA . ALA A 1 92 ? 16.683 6.401 -19.212 1.00 87.94 92 ALA A CA 1
ATOM 679 C C . ALA A 1 92 ? 18.197 6.566 -18.950 1.00 87.94 92 ALA A C 1
ATOM 681 O O . ALA A 1 92 ? 19.010 5.944 -19.630 1.00 87.94 92 ALA A O 1
ATOM 682 N N . LEU A 1 93 ? 18.578 7.447 -18.018 1.00 91.50 93 LEU A N 1
ATOM 683 C CA . LEU A 1 93 ? 19.965 7.629 -17.578 1.00 91.50 93 LEU A CA 1
ATOM 684 C C . LEU A 1 93 ? 20.348 6.714 -16.409 1.00 91.50 93 LEU A C 1
ATOM 686 O O . LEU A 1 93 ? 21.519 6.702 -16.033 1.00 91.50 93 LEU A O 1
ATOM 690 N N . ASP A 1 94 ? 19.376 6.026 -15.815 1.00 87.44 94 ASP A N 1
ATOM 691 C CA . ASP A 1 94 ? 19.568 5.203 -14.628 1.00 87.44 94 ASP A CA 1
ATOM 692 C C . ASP A 1 94 ? 19.692 3.716 -14.986 1.00 87.44 94 ASP A C 1
ATOM 694 O O . ASP A 1 94 ? 19.307 3.291 -16.079 1.00 87.44 94 ASP A O 1
ATOM 698 N N . GLU A 1 95 ? 20.219 2.924 -14.057 1.00 88.94 95 GLU A N 1
ATOM 699 C CA . GLU A 1 95 ? 20.282 1.466 -14.159 1.00 88.94 95 GLU A CA 1
ATOM 700 C C . GLU A 1 95 ? 19.460 0.844 -13.026 1.00 88.94 95 GLU A C 1
ATOM 702 O O . GLU A 1 95 ? 19.589 1.214 -11.862 1.00 88.94 95 GLU A O 1
ATOM 707 N N . SER A 1 96 ? 18.596 -0.106 -13.374 1.00 93.38 96 SER A N 1
ATOM 708 C CA . SER A 1 96 ? 17.666 -0.747 -12.446 1.00 93.38 96 SER A CA 1
ATOM 709 C C . SER A 1 96 ? 17.655 -2.255 -12.675 1.00 93.38 96 SER A C 1
ATOM 711 O O . SER A 1 96 ? 18.014 -2.737 -13.753 1.00 93.38 96 SER A O 1
ATOM 713 N N . GLY A 1 97 ? 17.263 -3.014 -11.651 1.00 96.25 97 GLY A N 1
ATOM 714 C CA . GLY A 1 97 ? 17.121 -4.469 -11.731 1.00 96.25 97 GLY A CA 1
ATOM 715 C C . GLY A 1 97 ? 16.007 -4.902 -12.687 1.00 96.25 97 GLY A C 1
ATOM 716 O O . GLY A 1 97 ? 16.004 -6.043 -13.149 1.00 96.25 97 GLY A O 1
ATOM 717 N N . ALA A 1 98 ? 15.104 -3.983 -13.037 1.00 96.25 98 ALA A N 1
ATOM 718 C CA . ALA A 1 98 ? 14.057 -4.182 -14.024 1.00 96.25 98 ALA A CA 1
ATOM 719 C C . ALA A 1 98 ? 13.867 -2.955 -14.929 1.00 96.25 98 ALA A C 1
ATOM 721 O O . ALA A 1 98 ? 14.204 -1.827 -14.580 1.00 96.25 98 ALA A O 1
ATOM 722 N N . ASN A 1 99 ? 13.283 -3.196 -16.102 1.00 96.12 99 ASN A N 1
ATOM 723 C CA . ASN A 1 99 ? 12.754 -2.164 -16.988 1.00 96.12 99 ASN A CA 1
ATOM 724 C C . ASN A 1 99 ? 11.327 -2.579 -17.330 1.00 96.12 99 ASN A C 1
ATOM 726 O O . ASN A 1 99 ? 11.157 -3.613 -17.974 1.00 96.12 99 ASN A O 1
ATOM 730 N N . LEU A 1 100 ? 10.338 -1.817 -16.871 1.00 95.94 100 LEU A N 1
ATOM 731 C CA . LEU A 1 100 ? 8.926 -2.139 -17.052 1.00 95.94 100 LEU A CA 1
ATOM 732 C C . LEU A 1 100 ? 8.254 -1.101 -17.949 1.00 95.94 100 LEU A C 1
ATOM 734 O O . LEU A 1 100 ? 8.432 0.107 -17.772 1.00 95.94 100 LEU A O 1
ATOM 738 N N . ASP A 1 101 ? 7.453 -1.577 -18.896 1.00 94.25 101 ASP A N 1
ATOM 739 C CA . ASP A 1 101 ? 6.494 -0.773 -19.643 1.00 94.25 101 ASP A CA 1
ATOM 740 C C . ASP A 1 101 ? 5.048 -1.106 -19.229 1.00 94.25 101 ASP A C 1
ATOM 742 O O . ASP A 1 101 ? 4.790 -1.956 -18.376 1.00 94.25 101 ASP A O 1
ATOM 746 N N . TYR A 1 102 ? 4.072 -0.398 -19.807 1.00 93.94 102 TYR A N 1
ATOM 747 C CA . TYR A 1 102 ? 2.663 -0.576 -19.439 1.00 93.94 102 TYR A CA 1
ATOM 748 C C . TYR A 1 102 ? 2.160 -2.020 -19.609 1.00 93.94 102 TYR A C 1
ATOM 750 O O . TYR A 1 102 ? 1.254 -2.429 -18.891 1.00 93.94 102 TYR A O 1
ATOM 758 N N . ARG A 1 103 ? 2.721 -2.794 -20.545 1.00 96.75 103 ARG A N 1
ATOM 759 C CA . ARG A 1 103 ? 2.309 -4.175 -20.834 1.00 96.75 103 ARG A CA 1
ATOM 760 C C . ARG A 1 103 ? 2.711 -5.124 -19.719 1.00 96.75 103 ARG A C 1
ATOM 762 O O . ARG A 1 103 ? 2.011 -6.106 -19.498 1.00 96.75 103 ARG A O 1
ATOM 769 N N . ASP A 1 104 ? 3.812 -4.828 -19.034 1.00 97.25 104 ASP A N 1
ATOM 770 C CA . ASP A 1 104 ? 4.297 -5.639 -17.920 1.00 97.25 104 ASP A CA 1
ATOM 771 C C . ASP A 1 104 ? 3.390 -5.488 -16.693 1.00 97.25 104 ASP A C 1
ATOM 773 O O . ASP A 1 104 ? 3.252 -6.416 -15.898 1.00 97.25 104 ASP A O 1
ATOM 777 N N . ILE A 1 105 ? 2.739 -4.328 -16.557 1.00 96.62 105 ILE A N 1
ATOM 778 C CA . ILE A 1 105 ? 1.954 -3.984 -15.370 1.00 96.62 105 ILE A CA 1
ATOM 779 C C . ILE A 1 105 ? 0.428 -4.031 -15.564 1.00 96.62 105 ILE A C 1
ATOM 781 O O . ILE A 1 105 ? -0.303 -4.034 -14.576 1.00 96.62 105 ILE A O 1
ATOM 785 N N . ASP A 1 106 ? -0.064 -4.098 -16.806 1.00 97.44 106 ASP A N 1
ATOM 786 C CA . ASP A 1 106 ? -1.497 -4.036 -17.158 1.00 97.44 106 ASP A CA 1
ATOM 787 C C . ASP A 1 106 ? -2.343 -5.067 -16.392 1.00 97.44 106 ASP A C 1
ATOM 789 O O . ASP A 1 106 ? -3.392 -4.750 -15.836 1.00 97.44 106 ASP A O 1
ATOM 793 N N . SER A 1 107 ? -1.834 -6.296 -16.268 1.00 96.94 107 SER A N 1
ATOM 794 C CA . SER A 1 107 ? -2.554 -7.382 -15.589 1.00 96.94 107 SER A CA 1
ATOM 795 C C . SER A 1 107 ? -2.780 -7.152 -14.089 1.00 96.94 107 SER A C 1
ATOM 797 O O . SER A 1 107 ? -3.718 -7.709 -13.519 1.00 96.94 107 SER A O 1
ATOM 799 N N . PHE A 1 108 ? -1.971 -6.312 -13.434 1.00 98.00 108 PHE A N 1
ATOM 800 C CA . PHE A 1 108 ? -2.137 -6.035 -12.007 1.00 98.00 108 PHE A CA 1
ATOM 801 C C . PHE A 1 108 ? -3.370 -5.179 -11.714 1.00 98.00 108 PHE A C 1
ATOM 803 O O . PHE A 1 108 ? -3.896 -5.246 -10.605 1.00 98.00 108 PHE A O 1
ATOM 810 N N . PHE A 1 109 ? -3.874 -4.413 -12.686 1.00 97.81 109 PHE A N 1
ATOM 811 C CA . PHE A 1 109 ? -5.071 -3.586 -12.502 1.00 97.81 109 PHE A CA 1
ATOM 812 C C . PHE A 1 109 ? -6.351 -4.410 -12.296 1.00 97.81 109 PHE A C 1
ATOM 814 O O . PHE A 1 109 ? -7.330 -3.884 -11.770 1.00 97.81 109 PHE A O 1
ATOM 821 N N . ASP A 1 110 ? -6.336 -5.701 -12.636 1.00 97.81 110 ASP A N 1
ATOM 822 C CA . ASP A 1 110 ? -7.435 -6.628 -12.347 1.00 97.81 110 ASP A CA 1
ATOM 823 C C . ASP A 1 110 ? -7.415 -7.149 -10.893 1.00 97.81 110 ASP A C 1
ATOM 825 O O . ASP A 1 110 ? -8.372 -7.785 -10.438 1.00 97.81 110 ASP A O 1
ATOM 829 N N . HIS A 1 111 ? -6.339 -6.905 -10.134 1.00 98.25 111 HIS A N 1
ATOM 830 C CA . HIS A 1 111 ? -6.214 -7.379 -8.759 1.00 98.25 111 HIS A CA 1
ATOM 831 C C . HIS A 1 111 ? -7.072 -6.528 -7.796 1.00 98.25 111 HIS A C 1
ATOM 833 O O . HIS A 1 111 ? -6.952 -5.306 -7.777 1.00 98.25 111 HIS A O 1
ATOM 839 N N . PRO A 1 112 ? -7.883 -7.129 -6.901 1.00 97.88 112 PRO A N 1
ATOM 840 C CA . PRO A 1 112 ? -8.860 -6.393 -6.083 1.00 97.88 112 PRO A CA 1
ATOM 841 C C . PRO A 1 112 ? -8.257 -5.405 -5.073 1.00 97.88 112 PRO A C 1
ATOM 843 O O . PRO A 1 112 ? -8.971 -4.537 -4.581 1.00 97.88 112 PRO A O 1
ATOM 846 N N . ARG A 1 113 ? -6.968 -5.556 -4.738 1.00 98.19 113 ARG A N 1
ATOM 847 C CA . ARG A 1 113 ? -6.221 -4.633 -3.860 1.00 98.19 113 ARG A CA 1
ATOM 848 C C . ARG A 1 113 ? -5.429 -3.561 -4.613 1.00 98.19 113 ARG A C 1
ATOM 850 O O . ARG A 1 113 ? -4.692 -2.809 -3.987 1.00 98.19 113 ARG A O 1
ATOM 857 N N . VAL A 1 114 ? -5.533 -3.510 -5.939 1.00 98.56 114 VAL A N 1
ATOM 858 C CA . VAL A 1 114 ? -4.863 -2.508 -6.771 1.00 98.56 114 VAL A CA 1
ATOM 859 C C . VAL A 1 114 ? -5.859 -1.404 -7.104 1.00 98.56 114 VAL A C 1
ATOM 861 O O . VAL A 1 114 ? -6.906 -1.650 -7.696 1.00 98.56 114 VAL A O 1
ATOM 864 N N . LEU A 1 115 ? -5.543 -0.176 -6.695 1.00 98.38 115 LEU A N 1
ATOM 865 C CA . LEU A 1 115 ? -6.432 0.982 -6.823 1.00 98.38 115 LEU A CA 1
ATOM 866 C C . LEU A 1 115 ? -6.089 1.879 -8.016 1.00 98.38 115 LEU A C 1
ATOM 868 O O . LEU A 1 115 ? -6.907 2.710 -8.413 1.00 98.38 115 LEU A O 1
ATOM 872 N N . GLY A 1 116 ? -4.898 1.729 -8.596 1.00 97.94 116 GLY A N 1
ATOM 873 C CA . GLY A 1 116 ? -4.490 2.506 -9.757 1.00 97.94 116 GLY A CA 1
ATOM 874 C C . GLY A 1 116 ? -2.985 2.522 -9.981 1.00 97.94 116 GLY A C 1
ATOM 875 O O . GLY A 1 116 ? -2.254 1.673 -9.481 1.00 97.94 116 GLY A O 1
ATOM 876 N N . LEU A 1 117 ? -2.540 3.516 -10.748 1.00 97.88 117 LEU A N 1
ATOM 877 C CA . LEU A 1 117 ? -1.134 3.783 -11.034 1.00 97.88 117 LEU A CA 1
ATOM 878 C C . LEU A 1 117 ? -0.526 4.664 -9.933 1.00 97.88 117 LEU A C 1
ATOM 880 O O . LEU A 1 117 ? -1.152 5.638 -9.513 1.00 97.88 117 LEU A O 1
ATOM 884 N N . ALA A 1 118 ? 0.681 4.333 -9.488 1.00 97.81 118 ALA A N 1
ATOM 885 C CA . ALA A 1 118 ? 1.434 5.087 -8.497 1.00 97.81 118 ALA A CA 1
ATOM 886 C C . ALA A 1 118 ? 1.933 6.440 -9.026 1.00 97.81 118 ALA A C 1
ATOM 888 O O . ALA A 1 118 ? 1.523 6.917 -10.088 1.00 97.81 118 ALA A O 1
ATOM 889 N N . GLU A 1 119 ? 2.780 7.103 -8.241 1.00 96.12 119 GLU A N 1
ATOM 890 C CA . GLU A 1 119 ? 3.234 8.457 -8.526 1.00 96.12 119 GLU A CA 1
ATOM 891 C C . GLU A 1 119 ? 3.999 8.562 -9.853 1.00 96.12 119 GLU A C 1
ATOM 893 O O . GLU A 1 119 ? 5.141 8.133 -9.994 1.00 96.12 119 GLU A O 1
ATOM 898 N N . MET A 1 120 ? 3.376 9.202 -10.846 1.00 95.44 120 MET A N 1
ATOM 899 C CA . MET A 1 120 ? 4.000 9.423 -12.148 1.00 95.44 120 MET A CA 1
ATOM 900 C C . MET A 1 120 ? 5.103 10.482 -12.056 1.00 95.44 120 MET A C 1
ATOM 902 O O . MET A 1 120 ? 4.874 11.675 -12.267 1.00 95.44 120 MET A O 1
ATOM 906 N N . MET A 1 121 ? 6.320 10.028 -11.762 1.00 94.44 121 MET A N 1
ATOM 907 C CA . MET A 1 121 ? 7.493 10.889 -11.600 1.00 94.44 121 MET A CA 1
ATOM 908 C C . MET A 1 121 ? 8.044 11.418 -12.930 1.00 94.44 121 MET A C 1
ATOM 910 O O . MET A 1 121 ? 8.623 12.506 -12.973 1.00 94.44 121 MET A O 1
ATOM 914 N N . ASN A 1 122 ? 7.837 10.699 -14.041 1.00 93.94 122 ASN A N 1
ATOM 915 C CA . ASN A 1 122 ? 8.223 11.153 -15.380 1.00 93.94 122 ASN A CA 1
ATOM 916 C C . ASN A 1 122 ? 7.235 12.204 -15.923 1.00 93.94 122 ASN A C 1
ATOM 918 O O . ASN A 1 122 ? 6.578 12.014 -16.948 1.00 93.94 122 ASN A O 1
ATOM 922 N N . PHE A 1 123 ? 7.134 13.343 -15.234 1.00 94.12 123 PHE A N 1
ATOM 923 C CA . PHE A 1 123 ? 6.272 14.450 -15.639 1.00 94.12 123 PHE A CA 1
ATOM 924 C C . PHE A 1 123 ? 6.575 14.976 -17.056 1.00 94.12 123 PHE A C 1
ATOM 926 O O . PHE A 1 123 ? 5.608 15.283 -17.758 1.00 94.12 123 PHE A O 1
ATOM 933 N N . PRO A 1 124 ? 7.844 15.074 -17.536 1.00 92.56 124 PRO A N 1
ATOM 934 C CA . PRO A 1 124 ? 8.106 15.580 -18.879 1.00 92.56 124 PRO A CA 1
ATOM 935 C C . PRO A 1 124 ? 7.482 14.678 -19.940 1.00 92.56 124 PRO A C 1
ATOM 937 O O . PRO A 1 124 ? 6.890 15.188 -20.885 1.00 92.56 124 PRO A O 1
ATOM 940 N N . GLY A 1 125 ? 7.535 13.355 -19.754 1.00 91.88 125 GLY A N 1
ATOM 941 C CA . GLY A 1 125 ? 6.892 12.395 -20.650 1.00 91.88 125 GLY A CA 1
ATOM 942 C C . GLY A 1 125 ? 5.361 12.470 -20.670 1.00 91.88 125 GLY A C 1
ATOM 943 O O . GLY A 1 125 ? 4.756 11.980 -21.615 1.00 91.88 125 GLY A O 1
ATOM 944 N N . VAL A 1 126 ? 4.730 13.086 -19.663 1.00 94.31 126 VAL A N 1
ATOM 945 C CA . VAL A 1 126 ? 3.266 13.241 -19.589 1.00 94.31 126 VAL A CA 1
ATOM 946 C C . VAL A 1 126 ? 2.783 14.515 -20.281 1.00 94.31 126 VAL A C 1
ATOM 948 O O . VAL A 1 126 ? 1.722 14.508 -20.900 1.00 94.31 126 VAL A O 1
ATOM 951 N N . ILE A 1 127 ? 3.516 15.622 -20.140 1.00 96.19 127 ILE A N 1
ATOM 952 C CA . ILE A 1 127 ? 3.031 16.950 -20.558 1.00 96.19 127 ILE A CA 1
ATOM 953 C C . ILE A 1 127 ? 3.560 17.428 -21.917 1.00 96.19 127 ILE A C 1
ATOM 955 O O . ILE A 1 127 ? 3.182 18.524 -22.338 1.00 96.19 127 ILE A O 1
ATOM 959 N N . SER A 1 128 ? 4.478 16.686 -22.545 1.00 87.50 128 SER A N 1
ATOM 960 C CA . SER A 1 128 ? 5.161 17.100 -23.783 1.00 87.50 128 SER A CA 1
ATOM 961 C C . SER A 1 128 ? 4.526 16.583 -25.067 1.00 87.50 128 SER A C 1
ATOM 963 O O . SER A 1 128 ? 3.790 15.575 -25.027 1.00 87.50 128 SER A O 1
#

Sequence (128 aa):
LGSYEGREEVDMTGKIVCPGFIDAHIHLESSLVSPAEFARAVIPHGTTTVITDPHEITNVMGTDGIDYMLCATEGLPVDTQFMIPSCVPASALDESGANLDYRDIDSFFDHPRVLGLAEMMNFPGVIS

Secondary structure (DSSP, 8-state):
------SS----TT----PPEEEEEE-GGGGSS-HHHHHHHHGGGTEEEEEE--HHHHHHHTHHHHHHHHHHHTT-SSEEEEEE---SSSSTTS--S----HHHHGGGGGSTTEEEE-----HHHHH-

Foldseek 3Di:
DDDDDDPDDDDQVPHDDDAADEAEEDAPVVVVDFLQVVLVVCVVVRHQEYEYEPLVQCQAPNVVSVVCNVVSNPPRSRHYAYAYEDPNPVDPVDHTNDDDDCVSCVVVCPPPRYDYHPDNNVVVVVPD

Radius of gyration: 18.89 Å; chains: 1; bounding box: 56×29×53 Å

pLDDT: mean 96.29, std 4.84, range [52.38, 98.81]